Protein AF-A0A937ETL4-F1 (afdb_monomer_lite)

Structure (mmCIF, N/CA/C/O backbone):
data_AF-A0A937ETL4-F1
#
_entry.id   AF-A0A937ETL4-F1
#
loop_
_atom_site.group_PDB
_atom_site.id
_atom_site.type_symbol
_atom_site.label_atom_id
_atom_site.label_alt_id
_atom_site.label_comp_id
_atom_site.label_asym_id
_atom_site.label_entity_id
_atom_site.label_seq_id
_atom_site.pdbx_PDB_ins_code
_atom_site.Cartn_x
_atom_site.Cartn_y
_atom_site.Cartn_z
_atom_site.occupancy
_atom_site.B_iso_or_equiv
_atom_site.auth_seq_id
_atom_site.auth_comp_id
_atom_site.auth_asym_id
_atom_site.auth_atom_id
_atom_site.pdbx_PDB_model_num
ATOM 1 N N . MET A 1 1 ? -3.168 9.814 16.425 1.00 86.50 1 MET A N 1
ATOM 2 C CA . MET A 1 1 ? -3.774 9.898 15.073 1.00 86.50 1 MET A CA 1
ATOM 3 C C . MET A 1 1 ? -4.804 8.783 14.942 1.00 86.50 1 MET A C 1
ATOM 5 O O . MET A 1 1 ? -4.519 7.716 15.473 1.00 86.50 1 MET A O 1
ATOM 9 N N . PRO A 1 2 ? -5.965 8.974 14.287 1.00 95.25 2 PRO A N 1
ATOM 10 C CA . PRO A 1 2 ? -6.886 7.870 14.008 1.00 95.25 2 PRO A CA 1
ATOM 11 C C . PRO A 1 2 ? -6.212 6.799 13.140 1.00 95.25 2 PRO A C 1
ATOM 13 O O . PRO A 1 2 ? -5.545 7.131 12.156 1.00 95.25 2 PRO A O 1
ATOM 16 N N . LEU A 1 3 ? -6.387 5.525 13.497 1.00 95.75 3 LEU A N 1
ATOM 17 C CA . LEU A 1 3 ? -5.708 4.398 12.846 1.00 95.75 3 LEU A CA 1
ATOM 18 C C . LEU A 1 3 ? -5.898 4.336 11.312 1.00 95.75 3 LEU A C 1
ATOM 20 O O . LEU A 1 3 ? -4.897 4.135 10.624 1.00 95.75 3 LEU A O 1
ATOM 24 N N . PRO A 1 4 ? -7.101 4.566 10.735 1.00 97.69 4 PRO A N 1
ATOM 25 C CA . PRO A 1 4 ? -7.311 4.387 9.298 1.00 97.69 4 PRO A CA 1
ATOM 26 C C . PRO A 1 4 ? -6.478 5.364 8.462 1.00 97.69 4 PRO A C 1
ATOM 28 O O . PRO A 1 4 ? -5.789 4.957 7.529 1.00 97.69 4 PRO A O 1
ATOM 31 N N . ILE A 1 5 ? -6.484 6.653 8.826 1.00 98.06 5 ILE A N 1
ATOM 32 C CA . ILE A 1 5 ? -5.716 7.679 8.106 1.00 98.06 5 ILE A CA 1
ATOM 33 C C . ILE A 1 5 ? -4.213 7.540 8.353 1.00 98.06 5 ILE A C 1
ATOM 35 O O . ILE A 1 5 ? -3.414 7.752 7.442 1.00 98.06 5 ILE A O 1
ATOM 39 N N . PHE A 1 6 ? -3.820 7.138 9.566 1.00 97.31 6 PHE A N 1
ATOM 40 C CA . PHE A 1 6 ? -2.423 6.870 9.885 1.00 97.31 6 PHE A CA 1
ATOM 41 C C . PHE A 1 6 ? -1.859 5.758 8.993 1.00 97.31 6 PHE A C 1
ATOM 43 O O . PHE A 1 6 ? -0.849 5.972 8.321 1.00 97.31 6 PHE A O 1
ATOM 50 N N . LEU A 1 7 ? -2.550 4.616 8.904 1.00 97.94 7 LEU A N 1
ATOM 51 C CA . LEU A 1 7 ? -2.118 3.495 8.072 1.00 97.94 7 LEU A CA 1
ATOM 52 C C . LEU A 1 7 ? -2.179 3.830 6.572 1.00 97.94 7 LEU A C 1
ATOM 54 O O . LEU A 1 7 ? -1.233 3.531 5.845 1.00 97.94 7 LEU A O 1
ATOM 58 N N . ALA A 1 8 ? -3.224 4.522 6.104 1.00 98.56 8 ALA A N 1
ATOM 59 C CA . ALA A 1 8 ? -3.319 4.951 4.706 1.00 98.56 8 ALA A CA 1
ATOM 60 C C . ALA A 1 8 ? -2.126 5.834 4.290 1.00 98.56 8 ALA A C 1
ATOM 62 O O . ALA A 1 8 ? -1.530 5.612 3.229 1.00 98.56 8 ALA A O 1
ATOM 63 N N . HIS A 1 9 ? -1.726 6.787 5.141 1.00 98.56 9 HIS A N 1
ATOM 64 C CA . HIS A 1 9 ? -0.552 7.622 4.891 1.00 98.56 9 HIS A CA 1
ATOM 65 C C . HIS A 1 9 ? 0.749 6.824 4.890 1.00 98.56 9 HIS A C 1
ATOM 67 O O . HIS A 1 9 ? 1.561 7.023 3.983 1.00 98.56 9 HIS A O 1
ATOM 73 N N . ARG A 1 10 ? 0.938 5.902 5.841 1.00 98.12 10 ARG A N 1
ATOM 74 C CA . ARG A 1 10 ? 2.119 5.025 5.875 1.00 98.12 10 ARG A CA 1
ATOM 75 C C . ARG A 1 10 ? 2.265 4.219 4.589 1.00 98.12 10 ARG A C 1
ATOM 77 O O . ARG A 1 10 ? 3.310 4.300 3.949 1.00 98.12 10 ARG A O 1
ATOM 84 N N . LEU A 1 11 ? 1.189 3.580 4.131 1.00 98.75 11 LEU A N 1
ATOM 85 C CA . LEU A 1 11 ? 1.176 2.836 2.868 1.00 98.75 11 LEU A CA 1
ATOM 86 C C . LEU A 1 11 ? 1.529 3.733 1.667 1.00 98.75 11 LEU A C 1
ATOM 88 O O . LEU A 1 11 ? 2.358 3.362 0.841 1.00 98.75 11 LEU A O 1
ATOM 92 N N . SER A 1 12 ? 0.960 4.943 1.579 1.00 98.69 12 SER A N 1
ATOM 93 C CA . SER A 1 12 ? 1.254 5.869 0.467 1.00 98.69 12 SER A CA 1
ATOM 94 C C . SER A 1 12 ? 2.706 6.375 0.477 1.00 98.69 12 SER A C 1
ATOM 96 O O . SER A 1 12 ? 3.335 6.534 -0.575 1.00 98.69 12 SER A O 1
ATOM 98 N N . LYS A 1 13 ? 3.269 6.583 1.675 1.00 98.62 13 LYS A N 1
ATOM 99 C CA . LYS A 1 13 ? 4.669 6.965 1.869 1.00 98.62 13 LYS A CA 1
ATOM 100 C C . LYS A 1 13 ? 5.592 5.823 1.454 1.00 98.62 13 LYS A C 1
ATOM 102 O O . LYS A 1 13 ? 6.527 6.067 0.692 1.00 98.62 13 LYS A O 1
ATOM 107 N N . ARG A 1 14 ? 5.295 4.597 1.889 1.00 98.69 14 ARG A N 1
ATOM 108 C CA . ARG A 1 14 ? 6.051 3.395 1.533 1.00 98.69 14 ARG A CA 1
ATOM 109 C C . ARG A 1 14 ? 6.018 3.126 0.030 1.00 98.69 14 ARG A C 1
ATOM 111 O O . ARG A 1 14 ? 7.070 2.901 -0.556 1.00 98.69 14 ARG A O 1
ATOM 118 N N . LEU A 1 15 ? 4.858 3.272 -0.615 1.00 98.81 15 LEU A N 1
ATOM 119 C CA . LEU A 1 15 ? 4.713 3.168 -2.074 1.00 98.81 15 LEU A CA 1
ATOM 120 C C . LEU A 1 15 ? 5.634 4.155 -2.817 1.00 98.81 15 LEU A C 1
ATOM 122 O O . LEU A 1 15 ? 6.284 3.808 -3.802 1.00 98.81 15 LEU A O 1
ATOM 126 N N . SER A 1 16 ? 5.743 5.390 -2.319 1.00 98.75 16 SER A N 1
ATOM 127 C CA . SER A 1 16 ? 6.683 6.375 -2.865 1.00 98.75 16 SER A CA 1
ATOM 128 C C . SER A 1 16 ? 8.147 6.025 -2.595 1.00 98.75 16 SER A C 1
ATOM 130 O O . SER A 1 16 ? 9.003 6.328 -3.426 1.00 98.75 16 SER A O 1
ATOM 132 N N . GLU A 1 17 ? 8.449 5.435 -1.441 1.00 98.81 17 GLU A N 1
ATOM 133 C CA . GLU A 1 17 ? 9.799 5.032 -1.044 1.00 98.81 17 GLU A CA 1
ATOM 134 C C . GLU A 1 17 ? 10.333 3.917 -1.943 1.00 98.81 17 GLU A C 1
ATOM 136 O O . GLU A 1 17 ? 11.376 4.115 -2.565 1.00 98.81 17 GLU A O 1
ATOM 141 N N . VAL A 1 18 ? 9.586 2.814 -2.087 1.00 98.75 18 VAL A N 1
ATOM 142 C CA . VAL A 1 18 ? 9.988 1.642 -2.893 1.00 98.75 18 VAL A CA 1
ATOM 143 C C . VAL A 1 18 ? 10.151 1.974 -4.378 1.00 98.75 18 VAL A C 1
ATOM 145 O O . VAL A 1 18 ? 10.937 1.348 -5.085 1.00 98.75 18 VAL A O 1
ATOM 148 N N . ARG A 1 19 ? 9.441 3.002 -4.857 1.00 98.69 19 ARG A N 1
ATOM 149 C CA . ARG A 1 19 ? 9.644 3.562 -6.195 1.00 98.69 19 ARG A CA 1
ATOM 150 C C . ARG A 1 19 ? 10.937 4.372 -6.279 1.00 98.69 19 ARG A C 1
ATOM 152 O O . ARG A 1 19 ? 11.695 4.233 -7.232 1.00 98.69 19 ARG A O 1
ATOM 159 N N . LYS A 1 20 ? 11.172 5.278 -5.325 1.00 98.69 20 LYS A N 1
ATOM 160 C CA . LYS A 1 20 ? 12.314 6.212 -5.359 1.00 98.69 20 LYS A CA 1
ATOM 161 C C . LYS A 1 20 ? 13.652 5.530 -5.081 1.00 98.69 20 LYS A C 1
ATOM 163 O O . LYS A 1 20 ? 14.663 5.989 -5.601 1.00 98.69 20 LYS A O 1
ATOM 168 N N . ASN A 1 21 ? 13.665 4.485 -4.259 1.00 98.56 21 ASN A N 1
ATOM 169 C CA . ASN A 1 21 ? 14.872 3.727 -3.926 1.00 98.56 21 ASN A CA 1
ATOM 170 C C . ASN A 1 21 ? 15.158 2.578 -4.918 1.00 98.56 21 ASN A C 1
ATOM 172 O O . ASN A 1 21 ? 16.208 1.952 -4.821 1.00 98.56 21 ASN A O 1
ATOM 176 N N . GLY A 1 22 ? 14.246 2.315 -5.862 1.00 98.38 22 GLY A N 1
ATOM 177 C CA . GLY A 1 22 ? 14.398 1.294 -6.896 1.00 98.38 22 GLY A CA 1
ATOM 178 C C . GLY A 1 22 ? 14.021 -0.132 -6.484 1.00 98.38 22 GLY A C 1
ATOM 179 O O . GLY A 1 22 ? 14.256 -1.035 -7.278 1.00 98.38 22 GLY A O 1
ATOM 180 N N . THR A 1 23 ? 13.434 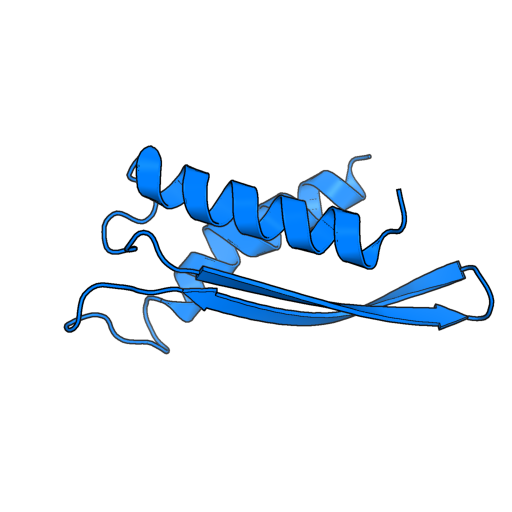-0.358 -5.301 1.00 98.56 23 THR A N 1
ATOM 181 C CA . THR A 1 23 ? 12.943 -1.689 -4.891 1.00 98.56 23 THR A CA 1
ATOM 182 C C . THR A 1 23 ? 11.874 -2.216 -5.851 1.00 98.56 23 THR A C 1
ATOM 184 O O . THR A 1 23 ? 11.961 -3.363 -6.269 1.00 98.56 23 THR A O 1
ATOM 187 N N . ILE A 1 24 ? 10.911 -1.373 -6.246 1.00 98.31 24 ILE A N 1
ATOM 188 C CA . ILE A 1 24 ? 9.948 -1.682 -7.314 1.00 98.31 24 ILE A CA 1
ATOM 189 C C . ILE A 1 24 ? 10.134 -0.649 -8.441 1.00 98.31 24 ILE A C 1
ATOM 191 O O . ILE A 1 24 ? 9.460 0.389 -8.464 1.00 98.31 24 ILE A O 1
ATOM 195 N N . PRO A 1 25 ? 11.076 -0.878 -9.373 1.00 98.12 25 PRO A N 1
ATOM 196 C CA . PRO A 1 25 ? 11.553 0.158 -10.292 1.00 98.12 25 PRO A CA 1
ATOM 197 C C . PRO A 1 25 ? 10.554 0.510 -11.402 1.00 98.12 25 PRO A C 1
ATOM 199 O O . PRO A 1 25 ? 10.691 1.550 -12.043 1.00 98.12 25 PRO A O 1
ATOM 202 N N . TYR A 1 26 ? 9.547 -0.332 -11.637 1.00 98.38 26 TYR A N 1
ATOM 203 C CA . TYR A 1 26 ? 8.539 -0.125 -12.678 1.00 98.38 26 TYR A CA 1
ATOM 204 C C . TYR A 1 26 ? 7.337 0.718 -12.213 1.00 98.38 26 TYR A C 1
ATOM 206 O O . TYR A 1 26 ? 6.456 1.028 -13.023 1.00 98.38 26 TYR A O 1
ATOM 214 N N . LEU A 1 27 ? 7.281 1.110 -10.933 1.00 98.69 27 LEU A N 1
ATOM 215 C CA . LEU A 1 27 ? 6.252 2.021 -10.431 1.00 98.69 27 LEU A CA 1
ATOM 216 C C . LEU A 1 27 ? 6.445 3.440 -10.971 1.00 98.69 27 LEU A C 1
ATOM 218 O O . LEU A 1 27 ? 7.556 3.954 -11.111 1.00 98.69 27 LEU A O 1
ATOM 222 N N . ARG A 1 28 ? 5.328 4.123 -11.201 1.00 98.62 28 ARG A N 1
ATOM 223 C CA . ARG A 1 28 ? 5.264 5.524 -11.624 1.00 98.62 28 ARG A CA 1
ATOM 224 C C . ARG A 1 28 ? 4.698 6.402 -10.496 1.00 98.62 28 ARG A C 1
ATOM 226 O O . ARG A 1 28 ? 4.299 5.883 -9.457 1.00 98.62 28 ARG A O 1
ATOM 233 N N . PRO A 1 29 ? 4.762 7.743 -10.614 1.00 98.50 29 PRO A N 1
ATOM 234 C CA . PRO A 1 29 ? 4.529 8.622 -9.469 1.00 98.50 29 PRO A CA 1
ATOM 235 C C . PRO A 1 29 ? 3.114 8.617 -8.884 1.00 98.50 29 PRO A C 1
ATOM 237 O O . PRO A 1 29 ? 2.990 8.914 -7.698 1.00 98.50 29 PRO A O 1
ATOM 240 N N . ASP A 1 30 ? 2.082 8.331 -9.682 1.00 98.69 30 ASP A N 1
ATOM 241 C CA . ASP A 1 30 ? 0.691 8.374 -9.221 1.00 98.69 30 ASP A CA 1
ATOM 242 C C . ASP A 1 30 ? 0.304 7.110 -8.431 1.00 98.69 30 ASP A C 1
ATOM 24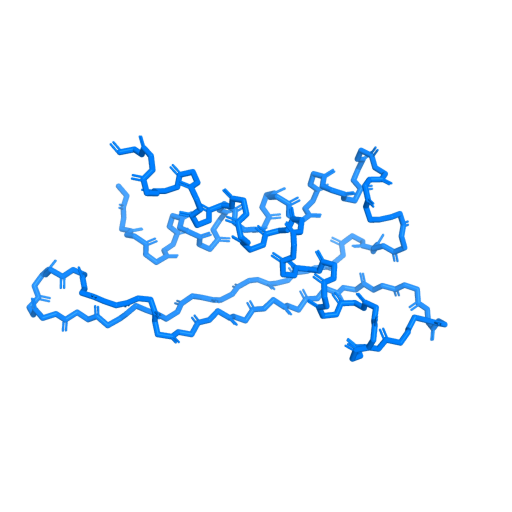4 O O . ASP A 1 30 ? 0.679 5.984 -8.774 1.00 98.69 30 ASP A O 1
ATOM 248 N N . GLY A 1 31 ? -0.453 7.298 -7.353 1.00 98.12 31 GLY A N 1
ATOM 249 C CA . GLY A 1 31 ? -0.887 6.223 -6.475 1.00 98.12 31 GLY A CA 1
ATOM 250 C C . GLY A 1 31 ? -1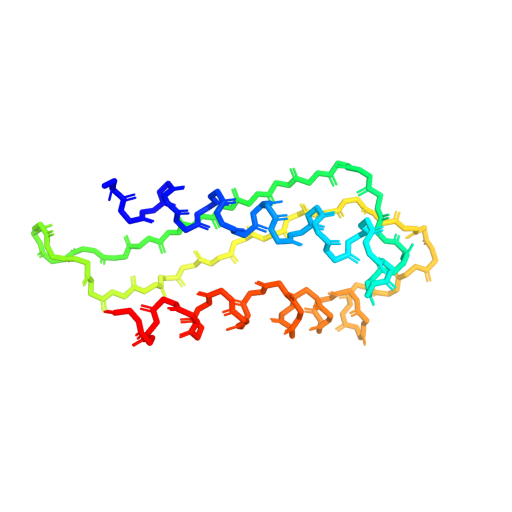.895 6.672 -5.421 1.00 98.12 31 GLY A C 1
ATOM 251 O O . GLY A 1 31 ? -1.915 7.822 -4.984 1.00 98.12 31 GLY A O 1
ATOM 252 N N . LYS A 1 32 ? -2.730 5.729 -4.988 1.00 98.62 32 LYS A N 1
ATOM 253 C CA . LYS A 1 32 ? -3.782 5.906 -3.987 1.00 98.62 32 LYS A CA 1
ATOM 254 C C . LYS A 1 32 ? -3.794 4.715 -3.039 1.00 98.62 32 LYS A C 1
ATOM 256 O O . LYS A 1 32 ? -3.668 3.569 -3.463 1.00 98.62 32 LYS A O 1
ATOM 261 N N . THR A 1 33 ? -4.015 4.993 -1.761 1.00 98.69 33 THR A N 1
ATOM 262 C CA . THR A 1 33 ? -4.230 3.979 -0.731 1.00 98.69 33 THR A CA 1
ATOM 263 C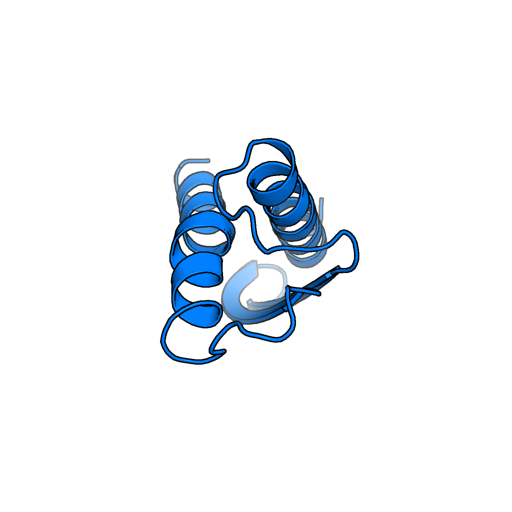 C . THR A 1 33 ? -5.573 4.210 -0.050 1.00 98.69 33 THR A C 1
ATOM 265 O O . THR A 1 33 ? -6.018 5.347 0.123 1.00 98.69 33 THR A O 1
ATOM 268 N N . GLN A 1 34 ? -6.241 3.124 0.319 1.00 98.81 34 GLN A N 1
ATOM 269 C CA . GLN A 1 34 ? -7.469 3.142 1.103 1.00 98.81 34 GLN A CA 1
ATOM 270 C C . GLN A 1 34 ? -7.425 2.002 2.114 1.00 98.81 34 GLN A C 1
ATOM 272 O O . GLN A 1 34 ? -6.988 0.897 1.798 1.00 98.81 34 GLN A O 1
ATOM 277 N N . VAL A 1 35 ? -7.878 2.290 3.329 1.00 98.62 35 VAL A N 1
ATOM 278 C CA . VAL A 1 35 ? -7.855 1.366 4.460 1.00 98.62 35 VAL A CA 1
ATOM 279 C C . VAL A 1 35 ? -9.237 1.365 5.098 1.00 98.62 35 VAL A C 1
ATOM 281 O O . VAL A 1 35 ? -9.742 2.421 5.480 1.00 98.62 35 VAL A O 1
ATOM 284 N N . THR A 1 36 ? -9.818 0.180 5.234 1.00 98.56 36 THR A N 1
ATOM 285 C CA . THR A 1 36 ? -11.055 -0.065 5.976 1.00 98.56 36 THR A CA 1
ATOM 286 C C . THR A 1 36 ? -10.700 -0.806 7.259 1.00 98.56 36 THR A C 1
ATOM 288 O O . THR A 1 36 ? -10.086 -1.871 7.208 1.00 98.56 36 THR A O 1
ATOM 291 N N . ILE A 1 37 ? -11.082 -0.248 8.406 1.00 98.25 37 ILE A N 1
ATOM 292 C CA . ILE A 1 37 ? -10.893 -0.856 9.728 1.00 98.25 37 ILE A CA 1
ATOM 293 C C . ILE A 1 37 ? -12.272 -1.152 10.312 1.00 98.25 37 ILE A C 1
ATOM 295 O O . ILE A 1 37 ? -13.144 -0.284 10.307 1.00 98.25 37 ILE A O 1
ATOM 299 N N . GLU A 1 38 ? -12.453 -2.363 10.824 1.00 98.38 38 GLU A N 1
ATOM 300 C CA . GLU A 1 38 ? -13.604 -2.728 11.642 1.00 98.38 38 GLU A CA 1
ATOM 301 C C . GLU A 1 38 ? -13.388 -2.247 13.079 1.00 98.38 38 GLU A C 1
ATOM 303 O O . GLU A 1 38 ? -12.310 -2.430 13.661 1.00 98.38 38 GLU A O 1
ATOM 308 N N . TYR A 1 39 ? -14.435 -1.658 13.648 1.00 98.06 39 TYR A N 1
ATOM 309 C CA . TYR A 1 39 ? -14.454 -1.138 15.007 1.00 98.06 39 TYR A CA 1
ATOM 310 C C . TYR A 1 39 ? -15.560 -1.808 15.825 1.00 98.06 39 TYR A C 1
ATOM 312 O O . TYR A 1 39 ? -16.690 -1.926 15.356 1.00 98.06 39 TYR A O 1
ATOM 320 N N . ASP A 1 40 ? -15.232 -2.191 17.058 1.00 97.75 40 ASP A N 1
ATOM 321 C CA . ASP A 1 40 ? -16.194 -2.518 18.112 1.00 97.75 40 ASP A CA 1
ATOM 322 C C . ASP A 1 40 ? -16.229 -1.341 19.098 1.00 97.75 40 ASP A C 1
ATOM 324 O O . ASP A 1 40 ? -15.303 -1.135 19.892 1.00 97.75 40 ASP A O 1
ATOM 328 N N . GLY A 1 41 ? -17.245 -0.485 18.958 1.00 96.38 41 GLY A N 1
ATOM 329 C CA . GLY A 1 41 ? -17.265 0.832 19.595 1.00 96.38 41 GLY A CA 1
ATOM 330 C C . GLY A 1 41 ? -16.070 1.682 19.151 1.00 96.38 41 GLY A C 1
ATOM 331 O O . GLY A 1 41 ? -15.858 1.893 17.960 1.00 96.38 41 GLY A O 1
ATOM 332 N N . ASP A 1 42 ? -15.263 2.142 20.108 1.00 94.94 42 ASP A N 1
ATOM 333 C CA . ASP A 1 42 ? -14.058 2.944 19.840 1.00 94.94 42 ASP A CA 1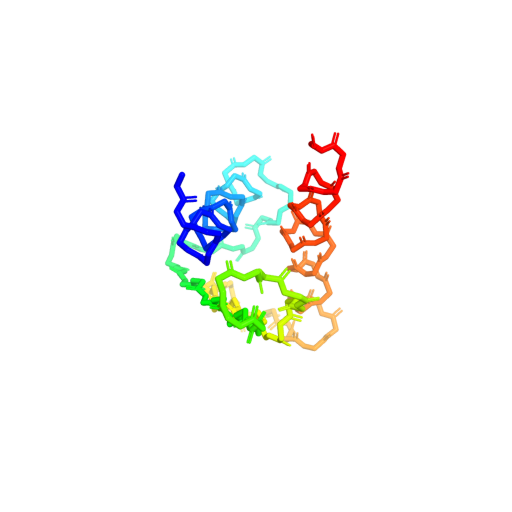
ATOM 334 C C . ASP A 1 42 ? -12.793 2.093 19.618 1.00 94.94 42 ASP A C 1
ATOM 336 O O . ASP A 1 42 ? -11.708 2.623 19.352 1.00 94.94 42 ASP A O 1
ATOM 340 N N . LYS A 1 43 ? -12.897 0.763 19.730 1.00 95.50 43 LYS A N 1
ATOM 341 C CA . LYS A 1 43 ? -11.759 -0.150 19.607 1.00 95.50 43 LYS A CA 1
ATOM 342 C C . LYS A 1 43 ? -11.644 -0.679 18.180 1.00 95.50 43 LYS A C 1
ATOM 344 O O . LYS A 1 43 ? -12.542 -1.356 17.695 1.00 95.50 43 LYS A O 1
ATOM 349 N N . ALA A 1 44 ? -10.508 -0.433 17.528 1.00 95.88 44 ALA A N 1
ATOM 350 C CA . ALA A 1 44 ? -10.174 -1.092 16.267 1.00 95.88 44 ALA A CA 1
ATOM 351 C C . ALA A 1 44 ? -9.918 -2.587 16.517 1.00 95.88 44 ALA A C 1
ATOM 353 O O . ALA A 1 44 ? -9.070 -2.934 17.342 1.00 95.88 44 ALA A O 1
ATOM 354 N N . VAL A 1 45 ? -10.646 -3.463 15.823 1.00 96.94 45 VAL A N 1
ATOM 355 C CA . VAL A 1 45 ? -10.590 -4.921 16.051 1.00 96.94 45 VAL A CA 1
ATOM 356 C C . VAL A 1 45 ? -10.065 -5.707 14.855 1.00 96.94 45 VAL A C 1
ATOM 358 O O . VAL A 1 45 ? -9.479 -6.770 15.050 1.00 96.94 45 VAL A O 1
ATOM 361 N N . ARG A 1 46 ? -10.222 -5.193 13.630 1.00 96.88 46 ARG A N 1
ATOM 362 C CA . ARG A 1 46 ? -9.760 -5.872 12.413 1.00 96.88 46 ARG A CA 1
ATOM 363 C C . ARG A 1 46 ? -9.370 -4.870 11.335 1.00 96.88 46 ARG A C 1
ATOM 365 O O . ARG A 1 46 ? -10.086 -3.903 11.087 1.00 96.88 46 ARG A O 1
ATOM 372 N N . LEU A 1 47 ? -8.266 -5.139 10.643 1.00 97.31 47 LEU A N 1
ATOM 373 C CA . LEU A 1 47 ? -8.016 -4.558 9.328 1.00 97.31 47 LEU A CA 1
ATOM 374 C C . LEU A 1 47 ? -8.855 -5.328 8.309 1.00 97.31 47 LEU A C 1
ATOM 376 O O . LEU A 1 47 ? -8.563 -6.485 8.022 1.00 97.31 47 LEU A O 1
ATOM 380 N N . ASP A 1 48 ? -9.921 -4.706 7.822 1.00 98.38 48 ASP A N 1
ATOM 381 C CA . ASP A 1 48 ? -10.887 -5.364 6.950 1.00 98.38 48 ASP A CA 1
ATOM 382 C C . ASP A 1 48 ? -10.391 -5.417 5.505 1.00 98.38 48 ASP A C 1
ATOM 384 O O . ASP A 1 48 ? -10.242 -6.490 4.929 1.00 98.38 48 ASP A O 1
ATOM 388 N N . THR A 1 49 ? -10.083 -4.250 4.938 1.00 98.44 49 THR A N 1
ATOM 389 C CA . THR A 1 49 ? -9.712 -4.134 3.529 1.00 98.44 49 THR A CA 1
ATOM 390 C C . THR A 1 49 ? -8.586 -3.123 3.356 1.00 98.44 49 THR A C 1
ATOM 392 O O . THR A 1 49 ? -8.633 -2.020 3.904 1.00 98.44 49 THR A O 1
ATOM 395 N N . VAL A 1 50 ? -7.600 -3.474 2.530 1.00 98.38 50 VAL A N 1
ATOM 396 C CA . VAL A 1 50 ? -6.592 -2.546 2.007 1.00 98.38 50 VAL A CA 1
ATOM 397 C C . VAL A 1 50 ? -6.720 -2.506 0.492 1.00 98.38 50 VAL A C 1
ATOM 399 O O . VAL A 1 50 ? -6.675 -3.543 -0.162 1.00 98.38 50 VAL A O 1
ATOM 402 N N . VAL A 1 51 ? -6.842 -1.303 -0.066 1.00 98.62 51 VAL A N 1
ATOM 403 C CA . VAL A 1 51 ? -6.757 -1.074 -1.512 1.00 98.62 51 VAL A CA 1
ATOM 404 C C . VAL A 1 51 ? -5.527 -0.229 -1.792 1.00 98.62 51 VAL A C 1
ATOM 406 O O . VAL A 1 51 ? -5.370 0.859 -1.233 1.00 98.62 51 VAL A O 1
ATOM 409 N N . VAL A 1 52 ? -4.679 -0.718 -2.691 1.00 98.56 52 VAL A N 1
ATOM 410 C CA . VAL A 1 52 ? -3.556 0.032 -3.250 1.00 98.56 52 VAL A CA 1
ATOM 411 C C . VAL A 1 52 ? -3.762 0.106 -4.753 1.00 98.56 52 VAL A C 1
ATOM 413 O O . VAL A 1 52 ? -3.814 -0.913 -5.434 1.00 98.56 52 VAL A O 1
ATOM 416 N N . SER A 1 53 ? -3.892 1.320 -5.271 1.00 98.38 53 SER A N 1
ATOM 417 C CA . SER A 1 53 ? -3.854 1.590 -6.705 1.00 98.38 53 SER A CA 1
ATOM 418 C C . SER A 1 53 ? -2.562 2.330 -6.991 1.00 98.38 53 SER A C 1
ATOM 420 O O . SER A 1 53 ? -2.280 3.339 -6.349 1.00 98.38 53 SER A O 1
ATOM 422 N N . SER A 1 54 ? -1.765 1.849 -7.933 1.00 98.19 54 SER A N 1
ATOM 423 C CA . SER A 1 54 ? -0.509 2.496 -8.295 1.00 98.19 54 SER A CA 1
ATOM 424 C C . SER A 1 54 ? -0.355 2.506 -9.800 1.00 98.19 54 SER A C 1
ATOM 426 O O . SER A 1 54 ? -0.696 1.540 -10.473 1.00 98.19 54 SER A O 1
ATOM 428 N N . GLN A 1 55 ? 0.149 3.613 -10.327 1.00 98.62 55 GLN A N 1
ATOM 429 C CA . GLN A 1 55 ? 0.562 3.683 -11.712 1.00 98.62 55 GLN A CA 1
ATOM 430 C C . GLN A 1 55 ? 1.863 2.891 -11.897 1.00 98.62 55 GLN A C 1
ATOM 432 O O . GLN A 1 55 ? 2.781 2.981 -11.084 1.00 98.62 55 GLN A O 1
ATOM 437 N N . HIS A 1 56 ? 1.977 2.162 -13.001 1.00 98.56 56 HIS A N 1
ATOM 438 C CA . HIS A 1 56 ? 3.135 1.328 -13.322 1.00 98.56 56 HIS A CA 1
ATOM 439 C C . HIS A 1 56 ? 3.437 1.363 -14.828 1.00 98.56 56 HIS A C 1
ATOM 441 O O . HIS A 1 56 ? 2.719 1.996 -15.612 1.00 98.56 56 HIS A O 1
ATOM 447 N N . ALA A 1 57 ? 4.539 0.735 -15.237 1.00 98.44 57 ALA A N 1
ATOM 448 C CA . ALA A 1 57 ? 4.837 0.495 -16.644 1.00 98.44 57 ALA A CA 1
ATOM 449 C C . ALA A 1 57 ? 3.754 -0.388 -17.304 1.00 98.44 57 ALA A C 1
ATOM 451 O O . ALA A 1 57 ? 3.053 -1.148 -16.635 1.00 98.44 57 ALA A O 1
ATOM 452 N N . SER A 1 58 ? 3.554 -0.217 -18.611 1.00 97.62 58 SER A N 1
ATOM 453 C CA . SER A 1 58 ? 2.423 -0.795 -19.358 1.00 97.62 58 SER A CA 1
ATOM 454 C C . SER A 1 58 ? 2.548 -2.293 -19.635 1.00 97.62 58 SER A C 1
ATOM 456 O O . SER A 1 58 ? 1.568 -2.926 -20.005 1.00 97.62 58 SER A O 1
ATOM 458 N N . ASP A 1 59 ? 3.753 -2.830 -19.507 1.00 96.50 59 ASP A N 1
ATOM 459 C CA . ASP A 1 59 ? 4.148 -4.211 -19.776 1.00 96.50 59 ASP A CA 1
ATOM 460 C C . ASP A 1 59 ? 4.160 -5.094 -18.515 1.00 96.50 59 ASP A C 1
ATOM 462 O O . ASP A 1 59 ? 4.580 -6.246 -18.570 1.00 96.50 59 ASP A O 1
ATOM 466 N N . ILE A 1 60 ? 3.692 -4.563 -17.381 1.00 97.88 60 ILE A N 1
ATOM 467 C CA . ILE A 1 60 ? 3.662 -5.263 -16.095 1.00 97.88 60 ILE A CA 1
ATOM 468 C C . ILE A 1 60 ? 2.382 -6.082 -15.957 1.00 97.88 60 ILE A C 1
ATOM 470 O O . ILE A 1 60 ? 1.277 -5.552 -16.092 1.00 97.88 60 ILE A O 1
ATOM 474 N N . ASP A 1 61 ? 2.546 -7.361 -15.622 1.00 98.06 61 ASP A N 1
ATOM 475 C CA . ASP A 1 61 ? 1.432 -8.228 -15.255 1.00 98.06 61 ASP A CA 1
ATOM 476 C C . ASP A 1 61 ? 0.893 -7.876 -13.860 1.00 98.06 61 ASP A C 1
ATOM 478 O O . ASP A 1 61 ? 1.649 -7.703 -12.897 1.00 98.06 61 ASP A O 1
ATOM 482 N N . LEU A 1 62 ? -0.429 -7.756 -13.748 1.00 97.25 62 LEU A N 1
ATOM 483 C CA . LEU A 1 62 ? -1.068 -7.322 -12.510 1.00 97.25 62 LEU A CA 1
ATOM 484 C C . LEU A 1 62 ? -1.092 -8.420 -11.442 1.00 97.25 62 LEU A C 1
ATOM 486 O O . LEU A 1 62 ? -0.911 -8.117 -10.263 1.00 97.25 62 LEU A O 1
ATOM 490 N N . GLU A 1 63 ? -1.329 -9.670 -11.834 1.00 97.12 63 GLU A N 1
ATOM 491 C CA . GLU A 1 63 ? -1.593 -10.775 -10.908 1.00 97.12 63 GLU A CA 1
ATOM 492 C C . GLU A 1 63 ? -0.309 -11.474 -10.472 1.00 97.12 63 GLU A C 1
ATOM 494 O O . GLU A 1 63 ? -0.143 -11.780 -9.292 1.00 97.12 63 GLU A O 1
ATOM 499 N N . SER A 1 64 ? 0.612 -11.714 -11.406 1.00 96.88 64 SER A N 1
ATOM 500 C CA . SER A 1 64 ? 1.838 -12.465 -11.149 1.00 96.88 64 SER A CA 1
ATOM 501 C C . SER A 1 64 ? 3.019 -11.595 -10.730 1.00 96.88 64 SER A C 1
ATOM 503 O O . SER A 1 64 ? 4.029 -12.148 -10.305 1.00 96.88 64 SER A O 1
ATOM 505 N N . LEU A 1 65 ? 2.930 -10.266 -10.876 1.00 97.69 65 LEU A N 1
ATOM 506 C CA . LEU A 1 65 ? 4.034 -9.352 -10.565 1.00 97.69 65 LEU A CA 1
ATOM 507 C C . LEU A 1 65 ? 3.609 -8.173 -9.681 1.00 97.69 65 LEU A C 1
ATOM 509 O O . LEU A 1 65 ? 4.050 -8.092 -8.536 1.00 97.69 65 LEU A O 1
ATOM 513 N N . LEU A 1 66 ? 2.721 -7.290 -10.155 1.00 98.25 66 LEU A N 1
ATOM 514 C CA . LEU A 1 66 ? 2.379 -6.074 -9.402 1.00 98.25 66 LEU A CA 1
ATOM 515 C C . LEU A 1 66 ? 1.738 -6.384 -8.043 1.00 98.25 66 LEU A C 1
ATOM 517 O O . LEU A 1 66 ? 2.157 -5.829 -7.029 1.00 98.25 66 LEU A O 1
ATOM 521 N N . ALA A 1 67 ? 0.698 -7.220 -8.003 1.00 98.38 67 ALA A N 1
ATOM 522 C CA . ALA A 1 67 ? -0.008 -7.513 -6.759 1.00 98.38 67 ALA A CA 1
ATOM 523 C C . ALA A 1 67 ? 0.890 -8.207 -5.707 1.00 98.38 67 ALA A C 1
ATOM 525 O O . ALA A 1 67 ? 0.863 -7.762 -4.553 1.00 98.38 67 ALA A O 1
ATOM 526 N N . PRO A 1 68 ? 1.713 -9.218 -6.062 1.00 98.56 68 PRO A N 1
ATOM 527 C CA . PRO A 1 68 ? 2.719 -9.781 -5.161 1.00 98.56 68 PRO A CA 1
ATOM 528 C C . PRO A 1 68 ? 3.717 -8.743 -4.634 1.00 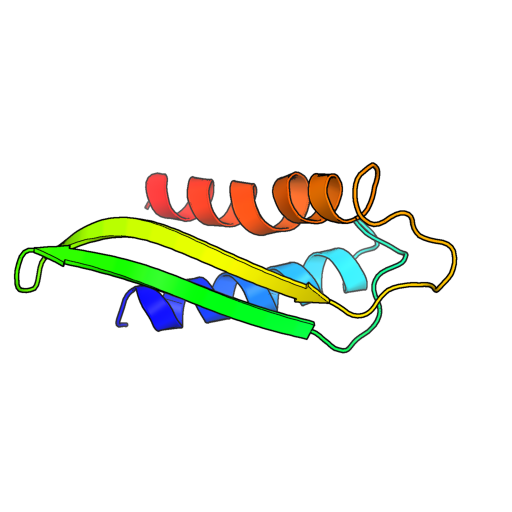98.56 68 PRO A C 1
ATOM 530 O O . PRO A 1 68 ? 3.875 -8.632 -3.420 1.00 98.56 68 PRO A O 1
ATOM 533 N N . ASP A 1 69 ? 4.307 -7.920 -5.505 1.00 98.69 69 ASP A N 1
ATOM 534 C CA . ASP A 1 69 ? 5.317 -6.932 -5.097 1.00 98.69 69 ASP A CA 1
ATOM 535 C C . ASP A 1 69 ? 4.726 -5.848 -4.183 1.00 98.69 69 ASP A C 1
ATOM 537 O O . ASP A 1 69 ? 5.327 -5.458 -3.179 1.00 98.69 69 ASP A O 1
ATOM 541 N N . ILE A 1 70 ? 3.518 -5.359 -4.485 1.00 98.69 70 ILE A N 1
ATOM 542 C CA . ILE A 1 70 ? 2.818 -4.402 -3.618 1.00 98.69 70 ILE A CA 1
ATOM 543 C C . ILE A 1 70 ? 2.539 -5.027 -2.248 1.00 98.69 70 ILE A C 1
ATOM 545 O O . ILE A 1 70 ? 2.696 -4.362 -1.219 1.00 98.69 70 ILE A O 1
ATOM 549 N N . ARG A 1 71 ? 2.149 -6.302 -2.203 1.00 98.56 71 ARG A N 1
ATOM 550 C CA . ARG A 1 71 ? 1.932 -7.003 -0.940 1.00 98.56 71 ARG A CA 1
ATOM 551 C C . ARG A 1 71 ? 3.230 -7.113 -0.135 1.00 98.56 71 ARG A C 1
ATOM 553 O O . ARG A 1 71 ? 3.243 -6.682 1.016 1.00 98.56 71 ARG A O 1
ATOM 560 N N . GLU A 1 72 ? 4.295 -7.620 -0.749 1.00 98.69 72 GLU A N 1
ATOM 561 C CA . GLU A 1 72 ? 5.574 -7.926 -0.097 1.00 98.69 72 GLU A CA 1
ATOM 562 C C . GLU A 1 72 ? 6.340 -6.671 0.339 1.00 98.69 72 GLU A C 1
ATOM 564 O O . GLU A 1 72 ? 6.854 -6.604 1.455 1.00 98.69 72 GLU A O 1
ATOM 569 N N . PHE A 1 73 ? 6.417 -5.647 -0.513 1.00 98.62 73 PHE A N 1
ATOM 570 C CA . PHE A 1 73 ? 7.295 -4.500 -0.263 1.00 98.62 73 PHE A CA 1
ATOM 571 C C . PHE A 1 73 ? 6.569 -3.265 0.285 1.00 98.62 73 PHE A C 1
ATOM 573 O O . PHE A 1 73 ? 7.233 -2.366 0.822 1.00 98.62 73 PHE A O 1
ATOM 580 N N . VAL A 1 74 ? 5.234 -3.203 0.177 1.00 98.62 74 VAL A N 1
ATOM 581 C CA . VAL A 1 74 ? 4.428 -2.056 0.638 1.00 98.62 74 VAL A CA 1
ATOM 582 C C . VAL A 1 74 ? 3.502 -2.418 1.795 1.00 98.62 74 VAL A C 1
ATOM 584 O O . VAL A 1 74 ? 3.552 -1.745 2.821 1.00 98.62 74 VAL A O 1
ATOM 587 N N . VAL A 1 75 ? 2.656 -3.442 1.657 1.00 98.50 75 VAL A N 1
ATOM 588 C CA . VAL A 1 75 ? 1.617 -3.736 2.663 1.00 98.50 75 VAL A CA 1
ATOM 589 C C . VAL A 1 75 ? 2.195 -4.463 3.875 1.00 98.50 75 VAL A C 1
ATOM 591 O O . VAL A 1 75 ? 2.096 -3.960 4.992 1.00 98.50 75 VAL A O 1
ATOM 594 N N . GLU A 1 76 ? 2.817 -5.624 3.679 1.00 98.12 76 GLU A N 1
ATOM 595 C CA . GLU A 1 76 ? 3.299 -6.471 4.777 1.00 98.12 76 GLU A CA 1
ATOM 596 C C . GLU A 1 76 ? 4.334 -5.785 5.688 1.00 98.12 76 GLU A C 1
ATOM 598 O O . GLU A 1 76 ? 4.199 -5.911 6.908 1.00 98.12 76 GLU A O 1
ATOM 603 N N . PRO A 1 77 ? 5.301 -4.992 5.179 1.00 98.12 77 PRO A N 1
ATOM 604 C CA . PRO A 1 77 ? 6.253 -4.286 6.031 1.00 98.12 77 PRO A CA 1
ATOM 605 C C . PRO A 1 77 ? 5.586 -3.245 6.933 1.00 98.12 77 PRO A C 1
ATOM 607 O O . PRO A 1 77 ? 5.962 -3.120 8.097 1.00 98.12 77 PRO A O 1
ATOM 610 N N . GLU A 1 78 ? 4.578 -2.523 6.430 1.00 97.62 78 GLU A N 1
ATOM 611 C CA . GLU A 1 78 ? 3.855 -1.528 7.230 1.00 97.62 78 GLU A CA 1
ATOM 612 C C . GLU A 1 78 ? 2.928 -2.181 8.258 1.00 97.62 78 GLU A C 1
ATOM 614 O O . GLU A 1 78 ? 2.804 -1.670 9.370 1.00 97.62 78 GLU A O 1
ATOM 619 N N . LEU A 1 79 ? 2.320 -3.327 7.930 1.00 96.38 79 LEU A N 1
ATOM 620 C CA . LEU A 1 79 ? 1.536 -4.097 8.899 1.00 96.38 79 LEU A CA 1
ATOM 621 C C . LEU A 1 79 ? 2.419 -4.707 9.988 1.00 96.38 79 LEU A C 1
ATOM 623 O O . LEU A 1 79 ? 2.048 -4.666 11.156 1.00 96.38 79 LEU A O 1
ATOM 627 N N . LYS A 1 80 ? 3.595 -5.231 9.630 1.00 96.50 80 LYS A N 1
ATOM 628 C CA . LYS A 1 80 ? 4.555 -5.761 10.602 1.00 96.50 80 LYS A CA 1
ATOM 629 C C . LYS A 1 80 ? 5.065 -4.663 11.533 1.00 96.50 80 LYS A C 1
ATOM 631 O O . LYS A 1 80 ? 5.008 -4.830 12.743 1.00 96.50 80 LYS A O 1
ATOM 636 N N . ALA A 1 81 ? 5.478 -3.523 10.979 1.00 94.50 81 ALA A N 1
ATOM 637 C CA . ALA A 1 81 ? 5.928 -2.388 11.779 1.00 94.50 81 ALA A CA 1
ATOM 638 C C . ALA A 1 81 ? 4.841 -1.881 12.741 1.00 94.50 81 ALA A C 1
ATOM 640 O O . ALA A 1 81 ? 5.163 -1.477 13.847 1.00 94.50 81 ALA A O 1
ATOM 641 N N . LEU A 1 82 ? 3.565 -1.932 12.342 1.00 90.69 82 LEU A N 1
ATOM 642 C CA . LEU A 1 82 ? 2.440 -1.573 13.210 1.00 90.69 82 LEU A CA 1
ATOM 643 C C . LEU A 1 82 ? 2.210 -2.578 14.354 1.00 90.69 82 LEU A C 1
ATOM 645 O O . LEU A 1 82 ? 1.689 -2.186 15.390 1.00 90.69 82 LEU A O 1
ATOM 649 N N . LEU A 1 83 ? 2.542 -3.860 14.164 1.00 89.06 83 LEU A N 1
ATOM 650 C CA . LEU A 1 83 ? 2.434 -4.892 15.206 1.00 89.06 83 LEU A CA 1
ATOM 651 C C . LEU A 1 83 ? 3.592 -4.849 16.211 1.00 89.06 83 LEU A C 1
ATOM 653 O O . LEU A 1 83 ? 3.423 -5.302 17.340 1.00 89.06 83 LEU A O 1
ATOM 657 N N . ASP A 1 84 ? 4.753 -4.358 15.777 1.00 86.06 84 ASP A N 1
ATOM 658 C CA . ASP A 1 84 ? 5.957 -4.228 16.603 1.00 86.06 84 ASP A CA 1
ATOM 659 C C . ASP A 1 84 ? 5.956 -2.938 17.465 1.00 86.06 84 ASP A C 1
ATOM 661 O O . ASP A 1 84 ? 6.833 -2.772 18.316 1.00 86.06 84 ASP A O 1
ATOM 665 N N . GLU A 1 85 ? 4.997 -2.030 17.238 1.00 73.75 85 GLU A N 1
ATOM 666 C CA . GLU A 1 85 ? 4.738 -0.802 18.019 1.00 73.75 85 GLU A CA 1
ATOM 667 C C . GLU A 1 85 ? 3.822 -1.058 19.229 1.00 73.75 85 GLU A C 1
ATOM 669 O O . GLU A 1 85 ? 4.140 -0.519 20.317 1.00 73.75 85 GLU A O 1
#

InterPro domains:
  IPR002133 S-adenosylmethionine synthetase [PTHR11964] (1-80)
  IPR022629 S-adenosylmethionine synthetase, central domain [PF02772] (1-82)
  IPR022636 S-adenosylmethionine synthetase superfamily [SSF55973] (1-80)

Foldseek 3Di:
DPPFVVLQVQLLVQLQVCCVVVVPVFFDDDKGKGWDFDDDVPDGDDGDDIDIDTHGDPPDDVPPGVVVSSCVRRPVVSVVVVVVD

Radius of gyration: 13.59 Å; chains: 1; bounding box: 32×22×40 Å

Sequence (85 aa):
MPLPIFLAHRLSKRLSEVRKNGTIPYLRPDGKTQVTIEYDGDKAVRLDTVVVSSQHASDIDLESLLAPDIREFVVEPELKALLDE

Secondary structure (DSSP, 8-state):
--HHHHHHHHHHHHHHHHHHTTSSTTEEEEEEEEEEEEEETTEEEEEEEEEEEEEE-TT--IIIIIHHHHIIIIIHHHHHHHH--

Organism: NCBI:txid1695166

pLDDT: mean 97.22, std 3.47, range [73.75, 98.81]